Protein AF-A0A1Q8T7N2-F1 (afdb_monomer_lite)

Radius of gyration: 13.53 Å; chains: 1; bounding box: 29×36×31 Å

Foldseek 3Di:
DAPLVVQLVVLVVVVVVCVVVVFDWWKQKCQCPFPLCLVRFLPTHHNVVVCVVSPPVNDDSPRPMHIDIFGADPVRHGPCVVVSVVRVVVSVVVVD

Sequence (96 aa):
MTVNRMRLDKILKENEDVKRLGISVKYMCLSLMCDHHKSLHGELFDVEKIKDLYSLENVPEDCRCSVIQVLVDEAGKPRSPSIVEKAKSQASDKNL

Secondary structure (DSSP, 8-state):
--HHHHHHHHHHHHHHHHHHHT--EEEEEE-TT-TTTGGGTT-EE-HHHHHHHT-TTTS-TT---EEEEEEB-TTS-BSSHHHHHHHHHHHHTTT-

Structure (mmCIF, N/CA/C/O backbone):
data_AF-A0A1Q8T7N2-F1
#
_entry.id   AF-A0A1Q8T7N2-F1
#
loop_
_atom_site.group_PDB
_atom_site.id
_atom_site.type_symbol
_atom_site.label_atom_id
_atom_site.label_alt_id
_atom_site.label_comp_id
_atom_site.label_asym_id
_atom_site.label_entity_id
_atom_site.label_seq_id
_atom_site.pdbx_PDB_ins_code
_atom_site.Cartn_x
_atom_site.Cartn_y
_atom_site.Cartn_z
_atom_site.occupancy
_atom_site.B_iso_or_equiv
_atom_site.auth_seq_id
_atom_site.auth_comp_id
_atom_site.auth_asym_id
_atom_site.auth_atom_id
_atom_site.pdbx_PDB_model_num
ATOM 1 N N . MET A 1 1 ? 14.059 -15.487 -12.734 1.00 62.94 1 MET A N 1
ATOM 2 C CA . MET A 1 1 ? 12.932 -14.772 -12.094 1.00 62.94 1 MET A CA 1
ATOM 3 C C . MET A 1 1 ? 13.315 -13.297 -12.055 1.00 62.94 1 MET A C 1
ATOM 5 O O . MET A 1 1 ? 14.432 -13.025 -11.636 1.00 62.94 1 MET A O 1
ATOM 9 N N . THR A 1 2 ? 12.494 -12.375 -12.566 1.00 80.31 2 THR A N 1
ATOM 10 C CA . THR A 1 2 ? 12.837 -10.936 -12.564 1.00 80.31 2 THR A CA 1
ATOM 11 C C . THR A 1 2 ? 12.610 -10.328 -11.177 1.00 80.31 2 THR A C 1
ATOM 13 O O . THR A 1 2 ? 11.814 -10.847 -10.392 1.00 80.31 2 THR A O 1
ATOM 16 N N . VAL A 1 3 ? 13.273 -9.210 -10.865 1.00 80.62 3 VAL A N 1
ATOM 17 C CA . VAL A 1 3 ? 13.084 -8.498 -9.584 1.00 80.62 3 VAL A CA 1
ATOM 18 C C . VAL A 1 3 ? 11.623 -8.072 -9.402 1.00 80.62 3 VAL A C 1
ATOM 20 O O . VAL A 1 3 ? 11.063 -8.221 -8.317 1.00 80.62 3 VAL A O 1
ATOM 23 N N . ASN A 1 4 ? 10.974 -7.612 -10.475 1.00 79.56 4 ASN A N 1
ATOM 24 C CA . ASN A 1 4 ? 9.561 -7.232 -10.449 1.00 79.56 4 ASN A CA 1
ATOM 25 C C . ASN A 1 4 ? 8.651 -8.435 -10.162 1.00 79.56 4 ASN A C 1
ATOM 27 O O . ASN A 1 4 ? 7.709 -8.304 -9.382 1.00 79.56 4 ASN A O 1
ATOM 31 N N . ARG A 1 5 ? 8.986 -9.629 -10.674 1.00 83.75 5 ARG A N 1
ATOM 32 C CA . ARG A 1 5 ? 8.256 -10.857 -10.338 1.00 83.75 5 ARG A CA 1
ATOM 33 C C . ARG A 1 5 ? 8.383 -11.198 -8.857 1.00 83.75 5 ARG A C 1
ATOM 35 O O . ARG A 1 5 ? 7.373 -11.441 -8.212 1.00 83.75 5 ARG A O 1
ATOM 42 N N . MET A 1 6 ? 9.597 -11.144 -8.306 1.00 86.56 6 MET A N 1
ATOM 43 C CA . MET A 1 6 ? 9.828 -11.411 -6.880 1.00 86.56 6 MET A CA 1
ATOM 44 C C . MET A 1 6 ? 9.066 -10.433 -5.976 1.00 86.56 6 MET A C 1
ATOM 46 O O . MET A 1 6 ? 8.515 -10.834 -4.952 1.00 86.56 6 MET A O 1
ATOM 50 N N . ARG A 1 7 ? 9.017 -9.148 -6.352 1.00 84.50 7 ARG A N 1
ATOM 51 C CA . ARG A 1 7 ? 8.252 -8.121 -5.630 1.00 84.50 7 ARG A CA 1
ATOM 52 C C . ARG A 1 7 ? 6.754 -8.413 -5.656 1.00 84.50 7 ARG A C 1
ATOM 54 O O . ARG A 1 7 ? 6.120 -8.362 -4.606 1.00 84.50 7 ARG A O 1
ATOM 61 N N . LEU A 1 8 ? 6.211 -8.744 -6.828 1.00 87.19 8 LEU A N 1
ATOM 62 C CA . LEU A 1 8 ? 4.800 -9.088 -6.974 1.00 87.19 8 LEU A CA 1
ATOM 63 C C . LEU A 1 8 ? 4.451 -10.343 -6.167 1.00 87.19 8 LEU A C 1
ATOM 65 O O . LEU A 1 8 ? 3.525 -10.303 -5.363 1.00 87.19 8 LEU A O 1
ATOM 69 N N . ASP A 1 9 ? 5.233 -11.416 -6.302 1.00 90.88 9 ASP A N 1
ATOM 70 C CA . ASP A 1 9 ? 5.009 -12.672 -5.580 1.00 90.88 9 ASP A CA 1
ATOM 71 C C . ASP A 1 9 ? 5.035 -12.453 -4.051 1.00 90.88 9 ASP A C 1
ATOM 73 O O . ASP A 1 9 ? 4.199 -13.002 -3.330 1.00 90.88 9 ASP A O 1
ATOM 77 N N . LYS A 1 10 ? 5.928 -11.585 -3.545 1.00 90.88 10 LYS A N 1
ATOM 78 C CA . LYS A 1 10 ? 5.939 -11.171 -2.131 1.00 90.88 10 LYS A CA 1
ATOM 7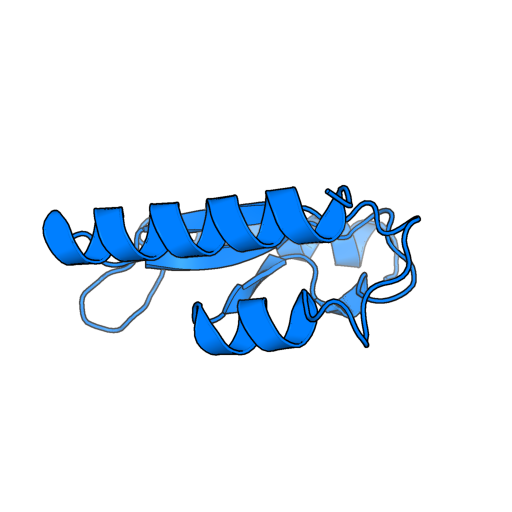9 C C . LYS A 1 10 ? 4.630 -10.489 -1.724 1.00 90.88 10 LYS A C 1
ATOM 81 O O . LYS A 1 10 ? 4.048 -10.874 -0.716 1.00 90.88 10 LYS A O 1
ATOM 86 N N . ILE A 1 11 ? 4.165 -9.504 -2.493 1.00 91.81 11 ILE A N 1
ATOM 87 C CA . ILE A 1 11 ? 2.937 -8.749 -2.188 1.00 91.81 11 ILE A CA 1
ATOM 88 C C . ILE A 1 11 ? 1.714 -9.674 -2.184 1.00 91.81 11 ILE A C 1
ATOM 90 O O . ILE A 1 11 ? 0.853 -9.559 -1.311 1.00 91.81 11 ILE A O 1
ATOM 94 N N . LEU A 1 12 ? 1.645 -10.606 -3.140 1.00 93.12 12 LEU A N 1
ATOM 95 C CA . LEU A 1 12 ? 0.574 -11.599 -3.222 1.00 93.12 12 LEU A CA 1
ATOM 96 C C . LEU A 1 12 ? 0.560 -12.503 -1.991 1.00 93.12 12 LEU A C 1
ATOM 98 O O . LEU A 1 12 ? -0.490 -12.664 -1.370 1.00 93.12 12 LEU A O 1
ATOM 102 N N . LYS A 1 13 ? 1.729 -13.010 -1.591 1.00 95.38 13 LYS A N 1
ATOM 103 C CA . LYS A 1 13 ? 1.867 -13.834 -0.390 1.00 95.38 13 LYS A CA 1
ATOM 104 C C . LYS A 1 13 ? 1.477 -13.070 0.878 1.00 95.38 13 LYS A C 1
ATOM 106 O O . LYS A 1 13 ? 0.707 -13.570 1.689 1.00 95.38 13 LYS A O 1
ATOM 111 N N . GLU A 1 14 ? 1.943 -11.832 1.024 1.00 94.94 14 GLU A N 1
ATOM 112 C CA . GLU A 1 14 ? 1.583 -10.973 2.157 1.00 94.94 14 GLU A CA 1
ATOM 113 C C . GLU A 1 14 ? 0.074 -10.691 2.209 1.00 94.94 14 GLU A C 1
ATOM 115 O O . GLU A 1 14 ? -0.501 -10.623 3.292 1.00 94.94 14 GLU A O 1
ATOM 120 N N . ASN A 1 15 ? -0.585 -10.556 1.053 1.00 96.06 15 ASN A N 1
ATOM 121 C CA . ASN A 1 15 ? -2.037 -10.396 0.960 1.00 96.06 15 ASN A CA 1
ATOM 122 C C . ASN A 1 15 ? -2.810 -11.661 1.365 1.00 96.06 15 ASN A C 1
ATOM 124 O O . ASN A 1 15 ? -3.860 -11.576 2.002 1.00 96.06 15 ASN A O 1
ATOM 128 N N . GLU A 1 16 ? -2.317 -12.839 0.994 1.00 97.31 16 GLU A N 1
ATOM 129 C CA . GLU A 1 16 ? -2.890 -14.110 1.445 1.00 97.31 16 GLU A CA 1
ATOM 130 C C . GLU A 1 16 ? -2.754 -14.268 2.962 1.00 97.31 16 GLU A C 1
ATOM 132 O O . GLU A 1 16 ? -3.715 -14.648 3.634 1.00 97.31 16 GLU A O 1
ATOM 137 N N . ASP A 1 17 ? -1.598 -13.900 3.518 1.00 97.38 17 ASP A N 1
ATOM 138 C CA . ASP A 1 17 ? -1.340 -13.977 4.953 1.00 97.38 17 ASP A CA 1
ATOM 139 C C . ASP A 1 17 ? -2.239 -13.038 5.765 1.00 97.38 17 ASP A C 1
ATOM 141 O O . ASP A 1 17 ? -2.832 -13.476 6.751 1.00 97.38 17 ASP A O 1
ATOM 145 N N . VAL A 1 18 ? -2.417 -11.779 5.352 1.00 96.69 18 VAL A N 1
ATOM 146 C CA . VAL A 1 18 ? -3.310 -10.852 6.077 1.00 96.69 18 VAL A CA 1
ATOM 147 C C . VAL A 1 18 ? -4.772 -11.290 6.008 1.00 96.69 18 VAL A C 1
ATOM 149 O O . VAL A 1 18 ? -5.470 -11.204 7.016 1.00 96.69 18 VAL A O 1
ATOM 152 N N . LYS A 1 19 ? -5.221 -11.856 4.877 1.00 96.00 19 LYS A N 1
ATOM 153 C CA . LYS A 1 19 ? -6.561 -12.456 4.764 1.00 96.00 19 LYS A CA 1
ATOM 154 C C . LYS A 1 19 ? -6.717 -13.642 5.711 1.00 96.00 19 LYS A C 1
ATOM 156 O O . LYS A 1 19 ? -7.697 -13.710 6.446 1.00 96.00 19 LYS A O 1
ATOM 161 N N . ARG A 1 20 ? -5.737 -14.551 5.729 1.00 97.75 20 ARG A N 1
ATOM 162 C CA . ARG A 1 20 ? -5.718 -15.731 6.607 1.00 97.75 20 ARG A CA 1
ATOM 163 C C . ARG A 1 20 ? -5.706 -15.355 8.090 1.00 97.75 20 ARG A C 1
ATOM 165 O O . ARG A 1 20 ? -6.289 -16.070 8.897 1.00 97.75 20 ARG A O 1
ATOM 172 N N . LEU A 1 21 ? -5.033 -14.263 8.446 1.00 97.50 21 LEU A N 1
ATOM 173 C CA . LEU A 1 21 ? -4.907 -13.777 9.822 1.00 97.50 21 LEU A CA 1
ATOM 174 C C . LEU A 1 21 ? -6.037 -12.825 10.249 1.00 97.50 21 LEU A C 1
ATOM 176 O O . LEU A 1 21 ? -6.070 -12.427 11.409 1.00 97.50 21 LEU A O 1
ATOM 180 N N . GLY A 1 22 ? -6.946 -12.445 9.345 1.00 96.38 22 GLY A N 1
ATOM 181 C CA . GLY A 1 22 ? -8.010 -11.481 9.641 1.00 96.38 22 GLY A CA 1
ATOM 182 C C . GLY A 1 22 ? -7.494 -10.061 9.912 1.00 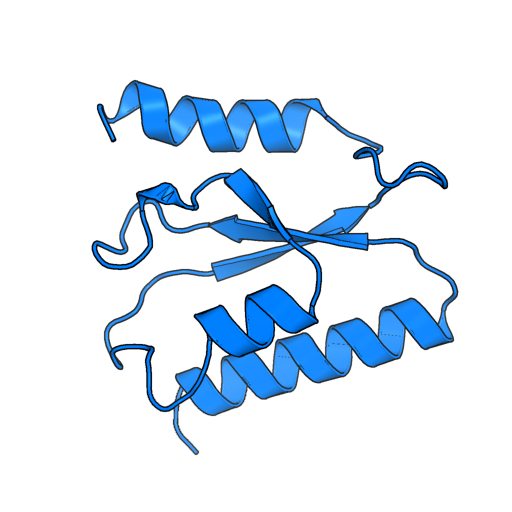96.38 22 GLY A C 1
ATOM 183 O O . GLY A 1 22 ? -8.103 -9.321 10.680 1.00 96.38 22 GLY A O 1
ATOM 184 N N . ILE A 1 23 ? -6.360 -9.681 9.315 1.00 96.62 23 ILE A N 1
ATOM 185 C CA . ILE A 1 23 ? -5.754 -8.356 9.474 1.00 96.62 23 ILE A CA 1
ATOM 186 C C . ILE A 1 23 ? -6.191 -7.472 8.305 1.00 96.62 23 ILE A C 1
ATOM 188 O O . ILE A 1 23 ? -5.887 -7.753 7.147 1.00 96.62 23 ILE A O 1
ATOM 192 N N . SER A 1 24 ? -6.864 -6.365 8.605 1.00 96.81 24 SER A N 1
ATOM 193 C CA . SER A 1 24 ? -7.268 -5.394 7.588 1.00 96.81 24 SER A CA 1
ATOM 194 C C . SER A 1 24 ? -6.123 -4.437 7.269 1.00 96.81 24 SER A C 1
ATOM 196 O O . SER A 1 24 ? -5.693 -3.665 8.127 1.00 96.81 24 SER A O 1
ATOM 198 N N . VAL A 1 25 ? -5.643 -4.450 6.023 1.00 97.75 25 VAL A N 1
ATOM 199 C CA . VAL A 1 25 ? -4.583 -3.547 5.551 1.00 97.75 25 VAL A CA 1
ATOM 200 C C . VAL A 1 25 ? -4.950 -2.877 4.228 1.00 97.75 25 VAL A C 1
ATOM 202 O O . VAL A 1 25 ? -5.678 -3.436 3.410 1.00 97.75 25 VAL A O 1
ATOM 205 N N . LYS A 1 26 ? -4.386 -1.692 4.000 1.00 97.44 26 LYS A N 1
ATOM 206 C CA . LYS A 1 26 ? -4.199 -1.097 2.670 1.00 97.44 26 LYS A CA 1
ATOM 207 C C . LYS A 1 26 ? -2.708 -1.070 2.351 1.00 97.44 26 LYS A C 1
ATOM 209 O O . LYS A 1 26 ? -1.872 -1.178 3.244 1.00 97.44 26 LYS A O 1
ATOM 214 N N . TYR A 1 27 ? -2.364 -0.918 1.085 1.00 96.38 27 TYR A N 1
ATOM 215 C CA . TYR A 1 27 ? -0.987 -0.921 0.611 1.00 96.38 27 TYR A CA 1
ATOM 216 C C . TYR A 1 27 ? -0.565 0.494 0.229 1.00 96.38 27 TYR A C 1
ATOM 218 O O . TYR A 1 27 ? -1.179 1.101 -0.644 1.00 96.38 27 TYR A O 1
ATOM 226 N N . MET A 1 28 ? 0.475 1.018 0.876 1.00 96.06 28 MET A N 1
ATOM 227 C CA . MET A 1 28 ? 1.021 2.342 0.592 1.00 96.06 28 MET A CA 1
ATOM 228 C C . MET A 1 28 ? 2.193 2.258 -0.379 1.00 96.06 28 MET A C 1
ATOM 230 O O . MET A 1 28 ? 3.119 1.474 -0.156 1.00 96.06 28 MET A O 1
ATOM 234 N N . CYS A 1 29 ? 2.189 3.096 -1.415 1.00 93.75 29 CYS A N 1
ATOM 235 C CA . CYS A 1 29 ? 3.307 3.194 -2.350 1.00 93.75 29 CYS A CA 1
ATOM 236 C C . CYS A 1 29 ? 4.387 4.173 -1.851 1.00 93.75 29 CYS A C 1
ATOM 238 O O . CYS A 1 29 ? 4.112 5.300 -1.438 1.00 93.75 29 CYS A O 1
ATOM 240 N N . LEU A 1 30 ? 5.647 3.748 -1.913 1.00 93.25 30 LEU A N 1
ATOM 241 C CA . LEU A 1 30 ? 6.835 4.527 -1.577 1.00 93.25 30 LEU A CA 1
ATOM 242 C C . LEU A 1 30 ? 7.691 4.712 -2.836 1.00 93.25 30 LEU A C 1
ATOM 244 O O . LEU A 1 30 ? 8.495 3.847 -3.180 1.00 93.25 30 LEU A O 1
ATOM 248 N N . SER A 1 31 ? 7.506 5.832 -3.533 1.00 90.31 31 SER A N 1
ATOM 249 C CA . SER A 1 31 ? 7.977 6.027 -4.909 1.00 90.31 31 SER A CA 1
ATOM 250 C C . SER A 1 31 ? 8.743 7.334 -5.160 1.00 90.31 31 SER A C 1
ATOM 252 O O . SER A 1 31 ? 8.940 7.704 -6.312 1.00 90.31 31 SER A O 1
ATOM 254 N N . LEU A 1 32 ? 9.250 8.019 -4.126 1.00 85.50 32 LEU A N 1
ATOM 255 C CA . LEU A 1 32 ? 9.937 9.323 -4.278 1.00 85.50 32 LEU A CA 1
ATOM 256 C C . LEU A 1 32 ? 11.123 9.343 -5.258 1.00 85.50 32 LEU A C 1
ATOM 258 O O . LEU A 1 32 ? 11.531 10.418 -5.681 1.00 85.50 32 LEU A O 1
ATOM 262 N N . MET A 1 33 ? 11.716 8.188 -5.565 1.00 82.69 33 MET A N 1
ATOM 263 C CA . MET A 1 33 ? 12.896 8.053 -6.433 1.00 82.69 33 MET A CA 1
ATOM 264 C C . MET A 1 33 ? 12.572 7.331 -7.752 1.00 82.69 33 MET A C 1
ATOM 266 O O . MET A 1 33 ? 13.436 6.672 -8.326 1.00 82.69 33 MET A O 1
ATOM 270 N N . CYS A 1 34 ? 11.307 7.348 -8.166 1.00 82.88 34 CYS A N 1
ATOM 271 C CA . CYS A 1 34 ? 10.756 6.488 -9.206 1.00 82.88 34 CYS A CA 1
ATOM 272 C C . CYS A 1 34 ? 9.898 7.353 -10.141 1.00 82.88 34 CYS A C 1
ATOM 274 O O . CYS A 1 34 ? 8.739 7.624 -9.833 1.00 82.88 34 CYS A O 1
ATOM 276 N N . ASP A 1 35 ? 10.453 7.796 -11.271 1.00 81.38 35 ASP A N 1
ATOM 277 C CA . ASP A 1 35 ? 9.806 8.788 -12.151 1.00 81.38 35 ASP A CA 1
ATOM 278 C C . ASP A 1 35 ? 8.427 8.345 -12.665 1.00 81.38 35 ASP A C 1
ATOM 280 O O . ASP A 1 35 ? 7.523 9.164 -12.812 1.00 81.38 35 ASP A O 1
ATOM 284 N N . HIS A 1 36 ? 8.234 7.036 -12.839 1.00 80.94 36 HIS A N 1
ATOM 285 C CA . HIS A 1 36 ? 6.993 6.427 -13.325 1.00 80.94 36 HIS A CA 1
ATOM 286 C C . HIS A 1 36 ? 5.818 6.517 -12.338 1.00 80.94 36 HIS A C 1
ATOM 288 O O . HIS A 1 36 ? 4.664 6.571 -12.751 1.00 80.94 36 HIS A O 1
ATOM 294 N N . HIS A 1 37 ? 6.095 6.523 -11.030 1.00 84.38 37 HIS A N 1
ATOM 295 C CA . HIS A 1 37 ? 5.062 6.407 -9.992 1.00 84.38 37 HIS A CA 1
ATOM 296 C C . HIS A 1 37 ? 5.239 7.409 -8.850 1.00 84.38 37 HIS A C 1
ATOM 298 O O . HIS A 1 37 ? 4.621 7.252 -7.795 1.00 84.38 37 HIS A O 1
ATOM 304 N N . LYS A 1 38 ? 6.083 8.433 -9.015 1.00 87.06 38 LYS A N 1
ATOM 305 C CA . LYS A 1 38 ? 6.330 9.456 -7.988 1.00 87.06 38 LYS A CA 1
ATOM 306 C C . LYS A 1 38 ? 5.039 10.102 -7.471 1.00 87.06 38 LYS A C 1
ATOM 308 O O . LYS A 1 38 ? 4.925 10.348 -6.278 1.00 87.06 38 LYS A O 1
ATOM 313 N N . SER A 1 39 ? 4.044 10.275 -8.347 1.00 87.50 39 SER A N 1
ATOM 314 C CA . SER A 1 39 ? 2.725 10.837 -8.027 1.00 87.50 39 SER A CA 1
ATOM 315 C C . SER A 1 39 ? 1.872 9.944 -7.125 1.00 87.50 39 SER A C 1
ATOM 317 O O . SER A 1 39 ? 0.870 10.395 -6.586 1.00 87.50 39 SER A O 1
ATOM 319 N N . LEU A 1 40 ? 2.254 8.677 -6.956 1.00 91.19 40 LEU A N 1
ATOM 320 C CA . LEU A 1 40 ? 1.571 7.716 -6.092 1.00 91.19 40 LEU A CA 1
ATOM 321 C C . LEU A 1 40 ? 2.189 7.661 -4.689 1.00 91.19 40 LEU A C 1
ATOM 323 O O . LEU A 1 40 ? 1.770 6.845 -3.868 1.00 91.19 40 LEU A O 1
ATOM 327 N N . HIS A 1 41 ? 3.211 8.474 -4.404 1.00 93.56 41 HIS A N 1
ATOM 328 C CA . HIS A 1 41 ? 3.902 8.422 -3.124 1.00 93.56 41 HIS A CA 1
ATOM 329 C C . HIS A 1 41 ? 2.961 8.759 -1.962 1.00 93.56 41 HIS A C 1
ATOM 331 O O . HIS A 1 41 ? 2.341 9.817 -1.927 1.00 93.56 41 HIS A O 1
ATOM 337 N N . GLY A 1 42 ? 2.869 7.850 -0.992 1.00 94.62 42 GLY A N 1
ATOM 338 C CA . GLY A 1 42 ? 1.975 7.998 0.153 1.00 94.62 42 GLY A CA 1
ATOM 339 C C . GLY A 1 42 ? 0.509 7.677 -0.152 1.00 94.62 42 GLY A C 1
ATOM 340 O O . GLY A 1 42 ? -0.318 7.747 0.755 1.00 94.62 42 GLY A O 1
ATOM 341 N N . GLU A 1 43 ? 0.159 7.303 -1.387 1.00 95.06 43 GLU A N 1
ATOM 342 C CA . GLU A 1 43 ? -1.197 6.861 -1.714 1.00 95.06 43 GLU A CA 1
ATOM 343 C C . GLU A 1 43 ? -1.454 5.428 -1.250 1.00 95.06 43 GLU A C 1
ATOM 345 O O . GLU A 1 43 ? -0.560 4.575 -1.270 1.00 95.06 43 GLU A O 1
ATOM 350 N N . LEU A 1 44 ? -2.696 5.186 -0.824 1.00 96.31 44 LEU A N 1
ATOM 351 C CA . LEU A 1 44 ? -3.165 3.904 -0.310 1.00 96.31 44 LEU A CA 1
ATOM 352 C C . LEU A 1 44 ? -4.042 3.193 -1.330 1.00 96.31 44 LEU A C 1
ATOM 354 O O . LEU A 1 44 ? -5.002 3.757 -1.851 1.00 96.31 44 LEU A O 1
ATOM 358 N N . PHE A 1 45 ? -3.760 1.913 -1.528 1.00 95.62 45 PHE A N 1
ATOM 359 C CA . PHE A 1 45 ? -4.434 1.083 -2.509 1.00 95.62 45 PHE A CA 1
ATOM 360 C C . PHE A 1 45 ? -4.845 -0.268 -1.936 1.00 95.62 45 PHE A C 1
ATOM 362 O O . PHE A 1 45 ? -4.303 -0.751 -0.941 1.00 95.62 45 PHE A O 1
ATOM 369 N N . ASP A 1 46 ? -5.797 -0.901 -2.609 1.00 95.31 46 ASP A N 1
ATOM 370 C CA . ASP A 1 46 ? -6.030 -2.333 -2.472 1.00 95.31 46 ASP A CA 1
ATOM 371 C C . ASP A 1 46 ? -4.980 -3.132 -3.239 1.00 95.31 46 ASP A C 1
ATOM 373 O O . ASP A 1 46 ? -4.377 -2.642 -4.197 1.00 95.31 46 ASP A O 1
ATOM 377 N N . VAL A 1 47 ? -4.803 -4.396 -2.847 1.00 93.25 47 VAL A N 1
ATOM 378 C CA . VAL A 1 47 ? -3.844 -5.300 -3.493 1.00 93.25 47 VAL A CA 1
ATOM 379 C C . VAL A 1 47 ? -4.060 -5.394 -5.005 1.00 93.25 47 VAL A C 1
ATOM 381 O O . VAL A 1 47 ? -3.084 -5.440 -5.740 1.00 93.25 47 VAL A O 1
ATOM 384 N N . GLU A 1 48 ? -5.306 -5.372 -5.489 1.00 91.56 48 GLU A N 1
ATOM 385 C CA . GLU A 1 48 ? -5.599 -5.476 -6.926 1.00 91.56 48 GLU A CA 1
ATOM 386 C C . GLU A 1 48 ? -4.991 -4.303 -7.700 1.00 91.56 48 GLU A C 1
ATOM 388 O O . GLU A 1 48 ? -4.293 -4.504 -8.688 1.00 91.56 48 GLU A O 1
ATOM 393 N N . LYS A 1 49 ? -5.115 -3.081 -7.170 1.00 89.62 49 LYS A N 1
ATOM 394 C CA . LYS A 1 49 ? -4.497 -1.907 -7.787 1.00 89.62 49 LYS A CA 1
ATOM 395 C C . LYS A 1 49 ? -2.968 -1.959 -7.714 1.00 89.62 49 LYS A C 1
ATOM 397 O O . LYS A 1 49 ? -2.303 -1.490 -8.632 1.00 89.62 49 LYS A O 1
ATOM 402 N N . ILE A 1 50 ? -2.397 -2.557 -6.664 1.00 88.75 50 ILE A N 1
ATOM 403 C CA . ILE A 1 50 ? -0.949 -2.801 -6.583 1.00 88.75 50 ILE A CA 1
ATOM 404 C C . ILE A 1 50 ? -0.492 -3.823 -7.629 1.00 88.75 50 ILE A C 1
ATOM 406 O O . ILE A 1 50 ? 0.568 -3.622 -8.215 1.00 88.75 50 ILE A O 1
ATOM 410 N N . LYS A 1 51 ? -1.262 -4.886 -7.901 1.00 88.06 51 LYS A N 1
ATOM 411 C CA . LYS A 1 51 ? -0.936 -5.845 -8.971 1.00 88.06 51 LYS A CA 1
ATOM 412 C C . LYS A 1 51 ? -0.879 -5.153 -10.328 1.00 88.06 51 LYS A C 1
ATOM 414 O O . LYS A 1 51 ? 0.052 -5.411 -11.080 1.00 88.06 51 LYS A O 1
ATOM 419 N N . ASP A 1 52 ? -1.816 -4.244 -10.597 1.00 84.00 52 ASP A N 1
ATOM 420 C CA . ASP A 1 52 ? -1.824 -3.463 -11.837 1.00 84.00 52 ASP A CA 1
ATOM 421 C C . ASP A 1 52 ? -0.595 -2.551 -11.933 1.00 84.00 52 ASP A C 1
ATOM 423 O O . ASP A 1 52 ? 0.080 -2.521 -12.963 1.00 84.00 52 ASP A O 1
ATOM 427 N N . LEU A 1 53 ? -0.275 -1.844 -10.840 1.00 78.19 53 LEU A N 1
ATOM 428 C CA . LEU A 1 53 ? 0.900 -0.973 -10.751 1.00 78.19 53 LEU A CA 1
ATOM 429 C C . LEU A 1 53 ? 2.210 -1.746 -10.877 1.00 78.19 53 LEU A C 1
ATOM 431 O O . LEU A 1 53 ? 3.168 -1.204 -11.413 1.00 78.19 53 LEU A O 1
ATOM 435 N N . TYR A 1 54 ? 2.254 -2.986 -10.377 1.00 73.44 54 TYR A N 1
ATOM 436 C CA . TYR A 1 54 ? 3.421 -3.859 -10.441 1.00 73.44 54 TYR A CA 1
ATOM 437 C C . TYR A 1 54 ? 3.381 -4.884 -11.586 1.00 73.44 54 TYR A C 1
ATOM 439 O O . TYR A 1 54 ? 4.196 -5.814 -11.602 1.00 73.44 54 TYR A O 1
ATOM 447 N N . SER A 1 55 ? 2.454 -4.738 -12.538 1.00 72.25 55 SER A N 1
ATOM 448 C CA . SER A 1 55 ? 2.336 -5.665 -13.663 1.00 72.25 55 SER A CA 1
ATOM 449 C C . SER A 1 55 ? 3.663 -5.742 -14.417 1.00 72.25 55 SER A C 1
ATOM 451 O O . SER A 1 55 ? 4.274 -4.722 -14.733 1.00 72.25 55 SER A O 1
ATOM 453 N N . LEU A 1 56 ? 4.109 -6.962 -14.724 1.00 62.75 56 LEU A N 1
ATOM 454 C CA . LEU A 1 56 ? 5.361 -7.215 -15.448 1.00 62.75 56 LEU A CA 1
ATOM 455 C C . LEU A 1 56 ? 5.388 -6.574 -16.842 1.00 62.75 56 LEU A C 1
ATOM 457 O O . LEU A 1 56 ? 6.462 -6.432 -17.413 1.00 62.75 56 LEU A O 1
ATOM 461 N N . GLU A 1 57 ? 4.224 -6.190 -17.363 1.00 65.38 57 GLU A N 1
ATOM 462 C CA . GLU A 1 57 ? 4.072 -5.479 -18.633 1.00 65.38 57 GLU A CA 1
ATOM 463 C C . GLU A 1 57 ? 4.268 -3.960 -18.495 1.00 65.38 57 GLU A C 1
ATOM 465 O O . GLU A 1 57 ? 4.652 -3.308 -19.460 1.00 65.38 57 GLU A O 1
ATOM 470 N N . ASN A 1 58 ? 4.043 -3.397 -17.300 1.00 64.19 58 ASN A N 1
ATOM 471 C CA . ASN A 1 58 ? 3.960 -1.948 -17.078 1.00 64.19 58 ASN A CA 1
ATOM 472 C C . ASN A 1 58 ? 5.067 -1.382 -16.180 1.00 64.19 58 ASN A C 1
ATOM 474 O O . ASN A 1 58 ? 5.209 -0.164 -16.098 1.00 64.19 58 ASN A O 1
ATOM 478 N N . VAL A 1 59 ? 5.840 -2.227 -15.488 1.00 70.50 59 VAL A N 1
ATOM 479 C CA . VAL A 1 59 ? 6.899 -1.768 -14.578 1.00 70.50 59 VAL A CA 1
ATOM 480 C C . VAL A 1 59 ? 8.265 -1.872 -15.238 1.00 70.50 59 VAL A C 1
ATOM 482 O O . VAL A 1 59 ? 8.752 -2.985 -15.458 1.00 70.50 59 VAL A O 1
ATOM 485 N N . PRO A 1 60 ? 8.947 -0.740 -15.440 1.00 72.88 60 PRO A N 1
ATOM 486 C CA . PRO A 1 60 ? 10.341 -0.729 -15.857 1.00 72.88 60 PRO A CA 1
ATOM 487 C C . PRO A 1 60 ? 11.228 -1.519 -14.886 1.00 72.88 60 PRO A C 1
ATOM 489 O O . PRO A 1 60 ? 11.023 -1.496 -13.668 1.00 72.88 60 PRO A O 1
ATOM 492 N N . GLU A 1 61 ? 12.228 -2.240 -15.396 1.00 73.94 61 GLU A N 1
ATOM 493 C CA . GLU A 1 61 ? 13.148 -3.009 -14.539 1.00 73.94 61 GLU A CA 1
ATOM 494 C C . GLU A 1 61 ? 13.914 -2.118 -13.547 1.00 73.94 61 GLU A C 1
ATOM 496 O O . GLU A 1 61 ? 14.286 -2.567 -12.463 1.00 73.94 61 GLU A O 1
ATOM 501 N N . ASP A 1 62 ? 14.089 -0.838 -13.878 1.00 77.06 62 ASP A N 1
ATOM 502 C CA . ASP A 1 62 ? 14.748 0.166 -13.045 1.00 77.06 62 ASP A CA 1
ATOM 503 C C . ASP A 1 62 ? 13.820 0.819 -12.005 1.00 77.06 62 ASP A C 1
ATOM 505 O O . ASP A 1 62 ? 14.243 1.714 -11.271 1.00 77.06 62 ASP A O 1
ATOM 509 N N . CYS A 1 63 ? 12.575 0.351 -11.875 1.00 79.88 63 CYS A N 1
ATOM 510 C CA . CYS A 1 63 ? 11.637 0.835 -10.873 1.00 79.88 63 CYS A CA 1
ATOM 511 C C . CYS A 1 63 ? 12.204 0.668 -9.448 1.00 79.88 63 CYS A C 1
ATOM 513 O O . CYS A 1 63 ? 12.475 -0.444 -8.972 1.00 79.88 63 CYS A O 1
ATOM 515 N N . ARG A 1 64 ? 12.350 1.793 -8.736 1.00 82.06 64 ARG A N 1
ATOM 516 C CA . ARG A 1 64 ? 12.862 1.865 -7.349 1.00 82.06 64 ARG A CA 1
ATOM 517 C C . ARG A 1 64 ? 11.764 2.045 -6.303 1.00 82.06 64 ARG A C 1
ATOM 519 O O . ARG A 1 64 ? 12.046 2.348 -5.148 1.00 82.06 64 ARG A O 1
ATOM 526 N N . CYS A 1 65 ? 10.515 1.878 -6.719 1.00 88.12 65 CYS A N 1
ATOM 527 C CA . CYS A 1 65 ? 9.353 1.982 -5.861 1.00 88.12 65 CYS A CA 1
ATOM 528 C C . CYS A 1 65 ? 9.254 0.787 -4.891 1.00 88.12 65 CYS A C 1
ATOM 530 O O . CYS A 1 65 ? 9.529 -0.356 -5.270 1.00 88.12 65 CYS A O 1
ATOM 532 N N . SER A 1 66 ? 8.777 1.031 -3.672 1.00 89.50 66 SER A N 1
ATOM 533 C CA . SER A 1 66 ? 8.418 -0.001 -2.691 1.00 89.50 66 SER A CA 1
ATOM 534 C C . SER A 1 66 ? 6.939 0.092 -2.315 1.00 89.50 66 SER A C 1
ATOM 536 O O . SER A 1 66 ? 6.310 1.132 -2.499 1.00 89.50 66 SER A O 1
ATOM 538 N N . VAL A 1 67 ? 6.390 -0.988 -1.766 1.00 91.75 67 VAL A N 1
ATOM 539 C CA . VAL A 1 67 ? 5.033 -1.033 -1.219 1.00 91.75 67 VAL A CA 1
ATOM 540 C C . VAL A 1 67 ? 5.077 -1.608 0.186 1.00 91.75 67 VAL A C 1
ATOM 542 O O . VAL A 1 67 ? 5.748 -2.612 0.431 1.00 91.75 67 VAL A O 1
ATOM 545 N N . ILE A 1 68 ? 4.349 -0.970 1.101 1.00 94.25 68 ILE A N 1
ATOM 546 C CA . ILE A 1 68 ? 4.219 -1.411 2.491 1.00 94.25 68 ILE A CA 1
ATOM 547 C C . ILE A 1 68 ? 2.752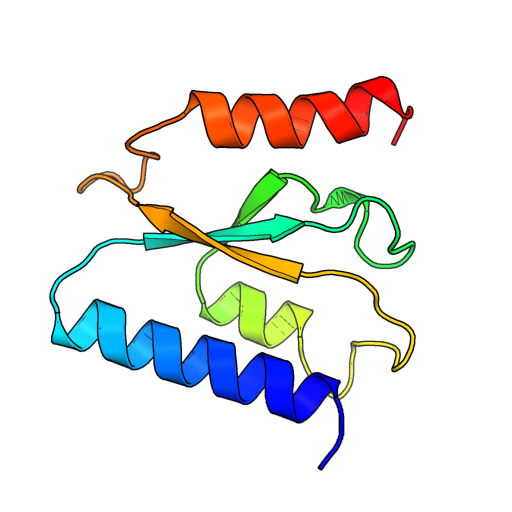 -1.578 2.879 1.00 94.25 68 ILE A C 1
ATOM 549 O O . ILE A 1 68 ? 1.880 -0.913 2.327 1.00 94.25 68 ILE A O 1
ATOM 553 N N . GLN A 1 69 ? 2.478 -2.444 3.850 1.00 96.75 69 GLN A N 1
ATOM 554 C CA . GLN A 1 69 ? 1.145 -2.593 4.427 1.00 96.75 69 GLN A CA 1
ATOM 555 C C . GLN A 1 69 ? 0.904 -1.531 5.505 1.00 96.75 69 GLN A C 1
ATOM 557 O O . GLN A 1 69 ? 1.764 -1.268 6.345 1.00 96.75 69 GLN A O 1
ATOM 562 N N . VAL A 1 70 ? -0.288 -0.946 5.493 1.00 97.81 70 VAL A N 1
ATOM 563 C CA . VAL A 1 70 ? -0.787 0.007 6.484 1.00 97.81 70 VAL A CA 1
ATOM 564 C C . VAL A 1 70 ? -2.039 -0.588 7.104 1.00 97.81 70 VAL A C 1
ATOM 566 O O . VAL A 1 70 ? -3.006 -0.874 6.401 1.00 97.81 70 VAL A O 1
ATOM 569 N N . LEU A 1 71 ? -2.017 -0.774 8.423 1.00 98.06 71 LEU A N 1
ATOM 570 C CA . LEU A 1 71 ? -3.159 -1.287 9.172 1.00 98.06 71 LEU A CA 1
ATOM 571 C C . LEU A 1 71 ? -4.334 -0.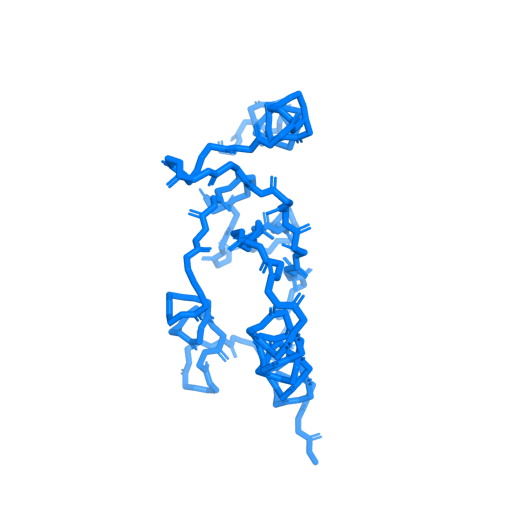304 9.090 1.00 98.06 71 LEU A C 1
ATOM 573 O O . LEU A 1 71 ? -4.157 0.895 9.334 1.00 98.06 71 LEU A O 1
ATOM 577 N N . VAL A 1 72 ? -5.528 -0.816 8.797 1.00 98.12 72 VAL A N 1
ATOM 578 C CA . VAL A 1 72 ? -6.753 -0.016 8.698 1.00 98.12 72 VAL A CA 1
ATOM 579 C C . VAL A 1 72 ? -7.838 -0.479 9.671 1.00 98.12 72 VAL A C 1
ATOM 581 O O . VAL A 1 72 ? -7.780 -1.568 10.242 1.00 98.12 72 VAL A O 1
ATOM 584 N N . ASP A 1 73 ? -8.805 0.395 9.922 1.00 96.69 73 ASP A N 1
ATOM 585 C CA . ASP A 1 73 ? -10.050 0.063 10.605 1.00 96.69 73 ASP A CA 1
ATOM 586 C C . ASP A 1 73 ? -11.082 -0.572 9.655 1.00 96.69 73 ASP A C 1
ATOM 588 O O . ASP A 1 73 ? -10.817 -0.816 8.477 1.00 96.69 73 ASP A O 1
ATOM 592 N N . GLU A 1 74 ? -12.271 -0.860 10.183 1.00 93.94 74 GLU A N 1
ATOM 593 C CA . GLU A 1 74 ? -13.385 -1.458 9.434 1.00 93.94 74 GLU A CA 1
ATOM 594 C C . GLU A 1 74 ? -13.920 -0.544 8.321 1.00 93.94 74 GLU A C 1
ATOM 596 O O . GLU A 1 74 ? -14.476 -1.026 7.339 1.00 93.94 74 GLU A O 1
ATOM 601 N N . ALA A 1 75 ? -13.708 0.770 8.438 1.00 94.38 75 ALA A N 1
ATOM 602 C CA . ALA A 1 75 ? -14.054 1.749 7.413 1.00 94.38 75 ALA A CA 1
ATOM 603 C C . ALA A 1 75 ? -12.929 1.938 6.376 1.00 94.38 75 ALA A C 1
ATOM 605 O O . ALA A 1 75 ? -13.037 2.792 5.495 1.00 94.38 75 ALA A O 1
ATOM 606 N N . GLY A 1 76 ? -11.837 1.172 6.476 1.00 94.00 76 GLY A N 1
ATOM 607 C CA . GLY A 1 76 ? -10.681 1.271 5.591 1.00 94.00 76 GLY A CA 1
ATOM 608 C C . GLY A 1 76 ? -9.778 2.474 5.872 1.00 94.00 76 GLY A C 1
ATOM 609 O O . GLY A 1 76 ? -8.925 2.791 5.040 1.00 94.00 76 GLY A O 1
ATOM 610 N N . LYS A 1 77 ? -9.930 3.149 7.019 1.00 96.50 77 LYS A N 1
ATOM 611 C CA . LYS A 1 77 ? -9.080 4.280 7.407 1.00 96.50 77 LYS A CA 1
ATOM 612 C C . LYS A 1 77 ? -7.821 3.792 8.125 1.00 96.50 77 LYS A C 1
ATOM 614 O O . LYS A 1 77 ? -7.911 2.886 8.952 1.00 96.50 77 LYS A O 1
ATOM 619 N N . PRO A 1 78 ? -6.647 4.395 7.876 1.00 97.75 78 PRO A N 1
ATOM 620 C CA . PRO A 1 78 ? -5.420 4.045 8.586 1.00 97.75 78 PRO A CA 1
ATOM 621 C C . PRO A 1 78 ? -5.574 4.171 10.100 1.00 97.75 78 PRO A C 1
ATOM 623 O O . PRO A 1 78 ? -6.002 5.209 10.600 1.00 97.75 78 PRO A O 1
ATOM 626 N N . ARG A 1 79 ? -5.137 3.152 10.847 1.00 97.62 79 ARG A N 1
ATOM 627 C CA . ARG A 1 79 ? -5.048 3.218 12.319 1.00 97.62 79 ARG A CA 1
ATOM 628 C C . ARG A 1 79 ? -3.991 4.219 12.794 1.00 97.62 79 ARG A C 1
ATOM 630 O O . ARG A 1 79 ? -4.063 4.704 13.917 1.00 97.62 79 ARG A O 1
ATOM 637 N N . SER A 1 80 ? -3.028 4.546 11.934 1.00 96.94 80 SER A N 1
ATOM 638 C CA . SER A 1 80 ? -2.007 5.570 12.171 1.00 96.94 80 SER A CA 1
ATOM 639 C C . SER A 1 80 ? -1.954 6.548 10.988 1.00 96.94 80 SER A C 1
ATOM 641 O O . SER A 1 80 ? -1.056 6.438 10.149 1.00 96.94 80 SER A O 1
ATOM 643 N N . PRO A 1 81 ? -2.913 7.494 10.889 1.00 96.25 81 PRO A N 1
ATOM 644 C CA . PRO A 1 81 ? -3.010 8.430 9.761 1.00 96.25 81 PRO A CA 1
ATOM 645 C C . PRO A 1 81 ? -1.739 9.254 9.538 1.00 96.25 81 PRO A C 1
ATOM 647 O O . PRO A 1 81 ? -1.340 9.478 8.397 1.00 96.25 81 PRO A O 1
ATOM 650 N N . SER A 1 82 ? -1.043 9.600 10.621 1.00 97.12 82 SER A N 1
ATOM 651 C CA . SER A 1 82 ? 0.191 10.390 10.591 1.00 97.12 82 SER A CA 1
ATOM 652 C C . SER A 1 82 ? 1.310 9.773 9.745 1.00 97.12 82 SER A C 1
ATOM 654 O O . SER A 1 82 ? 2.138 10.500 9.202 1.00 97.12 82 SER A O 1
ATOM 656 N N . ILE A 1 83 ? 1.346 8.444 9.586 1.00 95.31 83 ILE A N 1
ATOM 657 C CA . ILE A 1 83 ? 2.333 7.771 8.724 1.00 95.31 83 ILE A CA 1
ATOM 658 C C . ILE A 1 83 ? 2.073 8.105 7.250 1.00 95.31 83 ILE A C 1
ATOM 660 O O . ILE A 1 83 ? 3.012 8.347 6.494 1.00 95.31 83 ILE A O 1
ATOM 664 N N . VAL A 1 84 ? 0.800 8.145 6.858 1.00 96.44 84 VAL A N 1
ATOM 665 C CA . VAL A 1 84 ? 0.364 8.455 5.492 1.00 96.44 84 VAL A CA 1
ATOM 666 C C . VAL A 1 84 ? 0.571 9.935 5.204 1.00 96.44 84 VAL A C 1
ATOM 668 O O . VAL A 1 84 ? 1.147 10.288 4.180 1.00 96.44 84 VAL A O 1
ATOM 671 N N . GLU A 1 85 ? 0.174 10.797 6.139 1.00 95.94 85 GLU A N 1
ATOM 672 C CA . GLU A 1 85 ? 0.388 12.246 6.051 1.00 95.94 85 GLU A CA 1
ATOM 673 C C . GLU A 1 85 ? 1.874 12.582 5.893 1.00 95.94 85 GLU A C 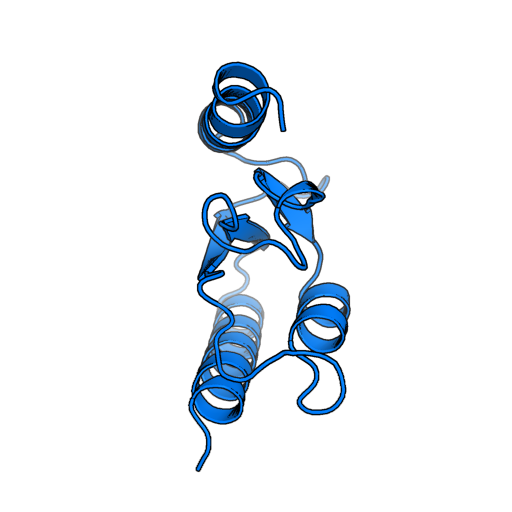1
ATOM 675 O O . GLU A 1 85 ? 2.239 13.352 5.009 1.00 95.94 85 GLU A O 1
ATOM 680 N N . LYS A 1 86 ? 2.743 11.940 6.684 1.00 95.19 86 LYS A N 1
ATOM 681 C CA . LYS A 1 86 ? 4.196 12.119 6.596 1.00 95.19 86 LYS A CA 1
ATOM 682 C C . LYS A 1 86 ? 4.775 11.627 5.270 1.00 95.19 86 LYS A C 1
ATOM 684 O O . LYS A 1 86 ? 5.712 12.233 4.767 1.00 95.19 86 LYS A O 1
ATOM 689 N N . ALA A 1 87 ? 4.264 10.531 4.709 1.00 94.56 87 ALA A N 1
ATOM 690 C CA . ALA A 1 87 ? 4.684 10.093 3.380 1.00 94.56 87 ALA A CA 1
ATOM 691 C C . ALA A 1 87 ? 4.268 11.129 2.324 1.00 94.56 87 ALA A C 1
ATOM 693 O O . ALA A 1 87 ? 5.102 11.619 1.571 1.00 94.56 87 ALA A O 1
ATOM 694 N N . LYS A 1 88 ? 3.003 11.561 2.328 1.00 93.56 88 LYS A N 1
ATOM 695 C CA . LYS A 1 88 ? 2.512 12.570 1.379 1.00 93.56 88 LYS A CA 1
ATOM 696 C C . LYS A 1 88 ? 3.270 13.897 1.485 1.00 93.56 88 LYS A C 1
ATOM 698 O O . LYS A 1 88 ? 3.615 14.472 0.458 1.00 93.56 88 LYS A O 1
ATOM 703 N N . SER A 1 89 ? 3.609 14.350 2.694 1.00 92.56 89 SER A N 1
ATOM 704 C CA . SER A 1 89 ? 4.368 15.595 2.872 1.00 92.56 89 SER A CA 1
ATOM 705 C C . SER A 1 89 ? 5.764 15.532 2.245 1.00 92.56 89 SER A C 1
ATOM 707 O O . SER A 1 89 ? 6.229 16.532 1.716 1.00 92.56 89 SER A O 1
ATOM 709 N N . GLN A 1 90 ? 6.408 14.358 2.214 1.00 90.38 90 GLN A N 1
ATOM 710 C CA . GLN A 1 90 ? 7.712 14.192 1.559 1.00 90.38 90 GLN A CA 1
ATOM 711 C C . GLN A 1 90 ? 7.651 14.393 0.040 1.00 90.38 90 GLN A C 1
ATOM 713 O O . GLN A 1 90 ? 8.668 14.749 -0.557 1.00 90.38 90 GLN A O 1
ATOM 718 N N . ALA A 1 91 ? 6.499 14.148 -0.596 1.00 83.06 91 ALA A N 1
ATOM 719 C CA . ALA A 1 91 ? 6.303 14.473 -2.008 1.00 83.06 91 ALA A CA 1
ATOM 720 C C . ALA A 1 91 ? 6.187 15.992 -2.198 1.00 83.06 91 ALA A C 1
ATOM 722 O O . ALA A 1 91 ? 6.922 16.560 -3.008 1.00 83.06 91 ALA A O 1
ATOM 723 N N . SER A 1 92 ? 5.362 16.653 -1.378 1.00 75.25 92 SER A N 1
ATOM 724 C CA . SER A 1 92 ? 5.196 18.112 -1.388 1.00 75.25 92 SER A CA 1
ATOM 725 C C . SER A 1 92 ? 6.512 18.855 -1.145 1.00 75.25 92 SER A C 1
ATOM 727 O O . SER A 1 92 ? 6.840 19.780 -1.882 1.00 75.25 92 SER A O 1
ATOM 729 N N . ASP A 1 93 ? 7.311 18.408 -0.170 1.00 71.75 93 ASP A N 1
ATOM 730 C CA . ASP A 1 93 ? 8.616 18.998 0.165 1.00 71.75 93 ASP A CA 1
ATOM 731 C C . ASP A 1 93 ? 9.623 18.907 -0.994 1.00 71.75 93 ASP A C 1
ATOM 733 O O . ASP A 1 93 ? 10.576 19.683 -1.073 1.00 71.75 93 ASP A O 1
ATOM 737 N N . LYS A 1 94 ? 9.420 17.956 -1.913 1.00 70.12 94 LYS A N 1
ATOM 738 C CA . LYS A 1 94 ? 10.241 17.777 -3.114 1.00 70.12 94 LYS A CA 1
ATOM 739 C C . LYS A 1 94 ? 9.661 18.453 -4.363 1.00 70.12 94 LYS A C 1
ATOM 741 O O . LYS A 1 94 ? 10.238 18.281 -5.435 1.00 70.12 94 LYS A O 1
ATOM 746 N N . ASN A 1 95 ? 8.577 19.229 -4.239 1.00 64.88 95 ASN A N 1
ATOM 747 C CA . ASN A 1 95 ? 7.814 19.799 -5.360 1.00 64.88 95 ASN A CA 1
ATOM 748 C C . ASN A 1 95 ? 7.376 18.733 -6.387 1.00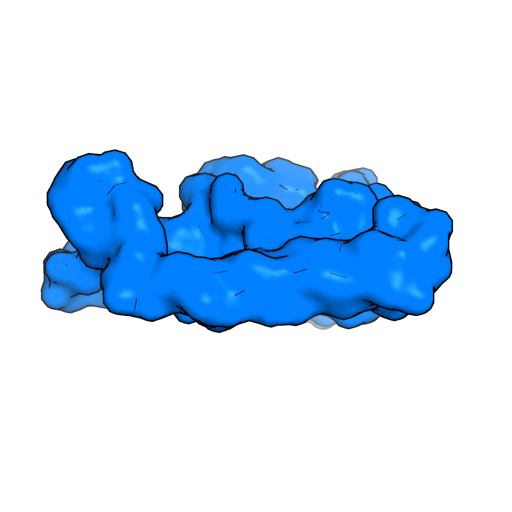 64.88 95 ASN A C 1
ATOM 750 O O . ASN A 1 95 ? 7.471 18.962 -7.597 1.00 64.88 95 ASN A O 1
ATOM 754 N N . LEU A 1 96 ? 6.978 17.547 -5.913 1.00 58.25 96 LEU A N 1
ATOM 755 C CA . LEU A 1 96 ? 6.514 16.438 -6.755 1.00 58.25 96 LEU A CA 1
ATOM 756 C C . LEU A 1 96 ? 4.997 16.414 -6.917 1.00 58.25 96 LEU A C 1
ATOM 758 O O . LEU A 1 96 ? 4.290 16.761 -5.947 1.00 58.25 96 LEU A O 1
#

pLDDT: mean 88.23, std 9.99, range [58.25, 98.12]